Protein AF-A0A9X3PVG2-F1 (afdb_monomer_lite)

Sequence (60 aa):
MKYVDEQETPRHAEYCAHLTTVDEVERRSGLNFFHALSQTAQDQLEGRPGALAVRLGCSP

Secondary structure (DSSP, 8-state):
-EE---TT--TT--GGGGEE-HHHHHHHH---TTTTS-HHHHHHHTTS--THHHHTT---

Structure (mmCIF, N/CA/C/O backbone):
data_AF-A0A9X3PVG2-F1
#
_entry.id   AF-A0A9X3PVG2-F1
#
loop_
_atom_site.group_PDB
_atom_site.id
_atom_site.type_symbol
_atom_site.label_atom_id
_atom_site.label_alt_id
_atom_site.label_comp_id
_atom_site.label_asym_id
_atom_site.label_entity_id
_atom_site.label_seq_id
_atom_site.pdbx_PDB_ins_code
_atom_site.Cartn_x
_atom_site.Cartn_y
_atom_site.Cartn_z
_atom_site.occupancy
_atom_site.B_iso_or_equiv
_atom_site.auth_seq_id
_atom_site.auth_comp_id
_atom_site.auth_asym_id
_atom_site.auth_atom_id
_atom_site.pdbx_PDB_model_num
ATOM 1 N N . MET A 1 1 ? 2.868 -3.130 2.694 1.00 50.31 1 MET A N 1
ATOM 2 C CA . MET A 1 1 ? 3.209 -3.196 1.259 1.00 50.31 1 MET A CA 1
ATOM 3 C C . MET A 1 1 ? 2.220 -4.140 0.616 1.00 50.31 1 MET A C 1
ATOM 5 O O . MET A 1 1 ? 2.087 -5.265 1.092 1.00 50.31 1 MET A O 1
ATOM 9 N N . LYS A 1 2 ? 1.487 -3.655 -0.381 1.00 57.69 2 LYS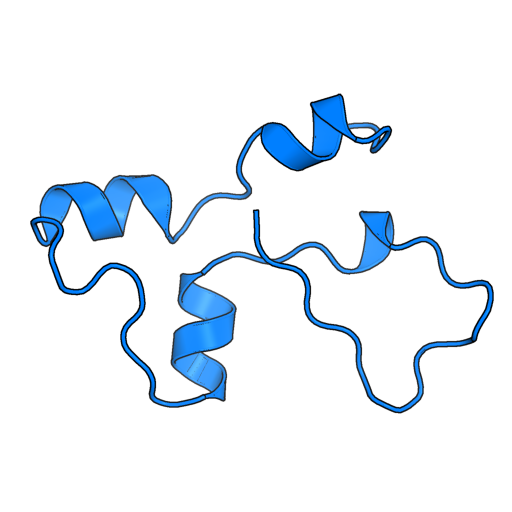 A N 1
ATOM 10 C CA . LYS A 1 2 ? 0.583 -4.456 -1.201 1.00 57.69 2 LYS A CA 1
ATOM 11 C C . LYS A 1 2 ? 0.961 -4.230 -2.660 1.00 57.69 2 LYS A C 1
ATOM 13 O O . LYS A 1 2 ? 1.453 -3.161 -3.016 1.00 57.69 2 LYS A O 1
ATOM 18 N N . TYR A 1 3 ? 0.793 -5.276 -3.448 1.00 56.75 3 TYR A N 1
ATOM 19 C CA . TYR A 1 3 ? 1.168 -5.338 -4.848 1.00 56.75 3 TYR A CA 1
ATOM 20 C C . TYR A 1 3 ? -0.064 -5.755 -5.633 1.00 56.75 3 TYR A C 1
ATOM 22 O O . TYR A 1 3 ? -0.733 -6.713 -5.235 1.00 56.75 3 TYR A O 1
ATOM 30 N N . VAL A 1 4 ? -0.371 -5.027 -6.701 1.00 60.84 4 VAL A N 1
ATOM 31 C CA . VAL A 1 4 ? -1.441 -5.393 -7.627 1.00 60.84 4 VAL A CA 1
ATOM 32 C C . VAL A 1 4 ? -0.889 -5.268 -9.030 1.00 60.84 4 VAL A C 1
ATOM 34 O O . VAL A 1 4 ? -0.624 -4.161 -9.486 1.00 60.84 4 VAL A O 1
ATOM 37 N N . ASP A 1 5 ? -0.764 -6.407 -9.698 1.00 68.00 5 ASP A N 1
ATOM 38 C CA . ASP A 1 5 ? -0.514 -6.457 -11.129 1.00 68.00 5 ASP A CA 1
ATOM 39 C C . ASP A 1 5 ? -1.818 -6.505 -11.904 1.00 68.00 5 ASP A C 1
ATOM 41 O O . ASP A 1 5 ? -2.797 -7.137 -11.494 1.00 68.00 5 ASP A O 1
ATOM 45 N N . GLU A 1 6 ? -1.808 -5.856 -13.058 1.00 73.94 6 GLU A N 1
ATOM 46 C CA . GLU A 1 6 ? -2.842 -6.059 -14.053 1.00 73.94 6 GLU A CA 1
ATOM 47 C C . GLU A 1 6 ? -2.582 -7.383 -14.772 1.00 73.94 6 GLU A C 1
ATOM 49 O O . GLU A 1 6 ? -1.448 -7.843 -14.892 1.00 73.94 6 GLU A O 1
ATOM 54 N N . GLN A 1 7 ? -3.642 -8.031 -15.252 1.00 76.44 7 GLN A N 1
ATOM 55 C CA . GLN A 1 7 ? -3.515 -9.338 -15.903 1.00 76.44 7 GLN A CA 1
ATOM 56 C C . GLN A 1 7 ? -2.619 -9.289 -17.156 1.00 76.44 7 GLN A C 1
ATOM 58 O O . GLN A 1 7 ? -2.012 -10.291 -17.526 1.00 76.44 7 GLN A O 1
ATOM 63 N N . GLU A 1 8 ? -2.501 -8.103 -17.752 1.00 82.06 8 GLU A N 1
ATOM 64 C CA . GLU A 1 8 ? -1.683 -7.809 -18.925 1.00 82.06 8 GLU A CA 1
ATOM 65 C C . GLU A 1 8 ? -0.251 -7.365 -18.574 1.00 82.06 8 GLU A C 1
ATOM 67 O O . GLU A 1 8 ? 0.519 -7.031 -19.478 1.00 82.06 8 GLU A O 1
ATOM 72 N N . THR A 1 9 ? 0.131 -7.341 -17.286 1.00 80.62 9 THR A N 1
ATOM 73 C CA . THR A 1 9 ? 1.489 -6.963 -16.880 1.00 80.62 9 THR A CA 1
ATOM 74 C C . THR A 1 9 ? 2.506 -7.878 -17.587 1.00 80.62 9 THR A C 1
ATOM 76 O O . THR A 1 9 ? 2.440 -9.107 -17.456 1.00 80.62 9 THR A O 1
ATOM 79 N N . PRO A 1 10 ? 3.478 -7.319 -18.339 1.00 83.31 10 PRO A N 1
ATOM 80 C CA . PRO A 1 10 ? 4.502 -8.114 -19.000 1.00 83.31 10 PRO A CA 1
ATOM 81 C C . PRO A 1 10 ? 5.285 -8.968 -18.003 1.00 83.31 10 PRO A C 1
ATOM 83 O O . PRO A 1 10 ? 5.651 -8.514 -16.926 1.00 83.31 10 PRO A O 1
ATOM 86 N N . ARG A 1 11 ? 5.661 -10.190 -18.397 1.00 80.19 11 ARG A N 1
ATOM 87 C CA . ARG A 1 11 ? 6.410 -11.124 -17.530 1.00 80.19 11 ARG A CA 1
ATOM 88 C C . ARG A 1 11 ? 7.721 -10.557 -16.956 1.00 80.19 11 ARG A C 1
ATOM 90 O O . ARG A 1 11 ? 8.211 -11.062 -15.953 1.00 80.19 11 ARG A O 1
ATOM 97 N N . HIS A 1 12 ? 8.317 -9.579 -17.632 1.00 83.38 12 HIS A N 1
ATOM 98 C CA . HIS A 1 12 ? 9.574 -8.934 -17.249 1.00 83.38 12 HIS A CA 1
ATOM 99 C C . HIS A 1 12 ? 9.362 -7.555 -16.606 1.00 83.38 12 HIS A C 1
ATOM 101 O O . HIS A 1 12 ? 10.316 -6.791 -16.493 1.00 83.38 12 HIS A O 1
ATOM 107 N N . ALA A 1 13 ? 8.125 -7.205 -16.250 1.00 81.50 13 ALA A N 1
ATOM 108 C CA . ALA A 1 13 ? 7.845 -5.953 -15.575 1.00 81.50 13 ALA A CA 1
ATOM 109 C C . ALA A 1 13 ? 8.470 -5.944 -14.176 1.00 81.50 13 ALA A C 1
ATOM 111 O O . ALA A 1 13 ? 8.460 -6.940 -13.450 1.00 81.50 13 ALA A O 1
ATOM 112 N N . GLU A 1 14 ? 9.012 -4.790 -13.809 1.00 83.56 14 GLU A N 1
ATOM 113 C CA . GLU A 1 14 ? 9.585 -4.561 -12.492 1.00 83.56 14 GLU A CA 1
ATOM 114 C C . GLU A 1 14 ? 8.464 -4.392 -11.470 1.00 83.56 14 GLU A C 1
ATOM 116 O O . GLU A 1 14 ? 7.692 -3.434 -11.529 1.00 83.56 14 GLU A O 1
ATOM 121 N N . TYR A 1 15 ? 8.401 -5.282 -10.481 1.00 81.50 15 TYR A N 1
ATOM 122 C CA . TYR A 1 15 ? 7.345 -5.247 -9.465 1.00 81.50 15 TYR A CA 1
ATOM 123 C C . TYR A 1 15 ? 7.334 -3.923 -8.664 1.00 81.50 15 TYR A C 1
ATOM 125 O O . TYR A 1 15 ? 6.309 -3.494 -8.132 1.00 81.50 15 TYR A O 1
ATOM 133 N N . CYS A 1 16 ? 8.469 -3.226 -8.587 1.00 84.31 16 CYS A N 1
ATOM 134 C CA . CYS A 1 16 ? 8.554 -1.922 -7.935 1.00 84.31 16 CYS A CA 1
ATOM 135 C C . CYS A 1 16 ? 7.691 -0.848 -8.614 1.00 84.31 16 CYS A C 1
ATOM 137 O O . CYS A 1 16 ? 7.284 0.102 -7.950 1.00 84.31 16 CYS A O 1
ATOM 139 N N . ALA A 1 17 ? 7.366 -1.011 -9.901 1.00 81.81 17 ALA A N 1
ATOM 140 C CA . ALA A 1 17 ? 6.508 -0.090 -10.640 1.00 81.81 17 ALA A CA 1
ATOM 141 C C . ALA A 1 17 ? 5.008 -0.261 -10.329 1.00 81.81 17 ALA A C 1
ATOM 143 O O . ALA A 1 17 ? 4.219 0.619 -10.664 1.00 81.81 17 ALA A O 1
ATOM 144 N N . HIS A 1 18 ? 4.612 -1.353 -9.666 1.00 82.56 18 HIS A N 1
ATOM 145 C CA . HIS A 1 18 ? 3.204 -1.698 -9.409 1.00 82.56 18 HIS A CA 1
ATOM 146 C C . HIS A 1 18 ? 2.871 -1.766 -7.906 1.00 82.56 18 HIS A C 1
ATOM 148 O O . HIS A 1 18 ? 1.950 -2.459 -7.459 1.00 82.56 18 HIS A O 1
ATOM 154 N N . LEU A 1 19 ? 3.638 -1.043 -7.086 1.00 83.62 19 LEU A N 1
ATOM 155 C CA . LEU A 1 19 ? 3.354 -0.895 -5.661 1.00 83.62 19 LEU A CA 1
ATOM 156 C C . LEU A 1 19 ? 2.123 -0.018 -5.442 1.00 83.62 19 LEU A C 1
ATOM 158 O O . LEU A 1 19 ? 1.964 1.022 -6.075 1.00 83.62 19 LEU A O 1
ATOM 162 N N . THR A 1 20 ? 1.278 -0.413 -4.492 1.00 86.50 20 THR A N 1
ATOM 163 C CA . THR A 1 20 ? 0.057 0.326 -4.161 1.00 86.50 20 THR A CA 1
ATOM 164 C C . THR A 1 20 ? -0.216 0.354 -2.652 1.00 86.50 20 THR A C 1
ATOM 166 O O . THR A 1 20 ? 0.496 -0.265 -1.847 1.00 86.50 20 THR A O 1
ATOM 169 N N . THR A 1 21 ? -1.226 1.125 -2.257 1.00 89.31 21 THR A N 1
ATOM 170 C CA . THR A 1 21 ? -1.723 1.246 -0.881 1.00 89.31 21 THR A CA 1
ATOM 171 C C . THR A 1 21 ? -2.758 0.164 -0.586 1.00 89.31 21 THR A C 1
ATOM 173 O O . THR A 1 21 ? -3.271 -0.481 -1.496 1.00 89.31 21 THR A O 1
ATOM 176 N N . VAL A 1 22 ? -3.050 -0.087 0.691 1.00 88.62 22 VAL A N 1
ATOM 177 C CA . VAL A 1 22 ? -4.120 -1.031 1.055 1.00 88.62 22 VAL A CA 1
ATOM 178 C C . VAL A 1 22 ? -5.475 -0.424 0.688 1.00 88.62 22 VAL A C 1
ATOM 180 O O . VAL A 1 22 ? -6.260 -1.119 0.048 1.00 88.62 22 VAL A O 1
ATOM 183 N N . ASP A 1 23 ? -5.669 0.879 0.934 1.00 88.75 23 ASP A N 1
ATOM 184 C CA . ASP A 1 23 ? -6.873 1.637 0.554 1.00 88.75 23 ASP A CA 1
ATOM 185 C C . ASP A 1 23 ? -7.269 1.418 -0.910 1.00 88.75 23 ASP A C 1
ATOM 187 O O . ASP A 1 23 ? -8.432 1.188 -1.235 1.00 88.75 23 ASP A O 1
ATOM 191 N N . GLU A 1 24 ? -6.295 1.471 -1.824 1.00 88.19 24 GLU A N 1
ATOM 192 C CA . GLU A 1 24 ? -6.562 1.320 -3.254 1.00 88.19 24 GLU A CA 1
ATOM 193 C C . GLU A 1 24 ? -7.017 -0.104 -3.604 1.00 88.19 24 GLU A C 1
ATOM 195 O O . GLU A 1 24 ? -7.874 -0.297 -4.470 1.00 88.19 24 GLU A O 1
ATOM 200 N N . VAL A 1 25 ? -6.495 -1.116 -2.905 1.00 89.75 25 VAL A N 1
ATOM 201 C CA . VAL A 1 25 ? -6.937 -2.506 -3.074 1.00 89.75 25 VAL A CA 1
ATOM 202 C C . VAL A 1 25 ? -8.342 -2.698 -2.510 1.00 89.75 25 VAL A C 1
ATOM 204 O O . VAL A 1 25 ? -9.171 -3.346 -3.150 1.00 89.75 25 VAL A O 1
ATOM 207 N N . GLU A 1 26 ? -8.642 -2.131 -1.346 1.00 92.06 26 GLU A N 1
ATOM 208 C CA . GLU A 1 26 ? -9.974 -2.188 -0.732 1.00 92.06 26 GLU A CA 1
ATOM 209 C C . GLU A 1 26 ? -11.029 -1.524 -1.602 1.00 92.06 26 GLU A C 1
ATOM 211 O O . GLU A 1 26 ? -12.049 -2.137 -1.917 1.00 92.06 26 GLU A O 1
ATOM 216 N N . ARG A 1 27 ? -10.734 -0.323 -2.105 1.00 92.06 27 ARG A N 1
ATOM 217 C CA . ARG A 1 27 ? -11.613 0.424 -3.008 1.00 92.06 27 ARG A CA 1
ATOM 218 C C . ARG A 1 27 ? -11.964 -0.366 -4.270 1.00 92.06 27 ARG A C 1
ATOM 220 O O . ARG A 1 27 ? -13.082 -0.259 -4.768 1.00 92.06 27 ARG A O 1
ATOM 227 N N . ARG A 1 28 ? -11.019 -1.151 -4.800 1.00 90.38 28 ARG A N 1
ATOM 228 C CA . ARG A 1 28 ? -11.214 -1.968 -6.011 1.00 90.38 28 ARG A CA 1
ATOM 229 C C . ARG A 1 28 ? -11.881 -3.315 -5.740 1.00 90.38 28 ARG A C 1
ATOM 231 O O . ARG A 1 28 ? -12.547 -3.837 -6.628 1.00 90.38 28 ARG A O 1
ATOM 238 N N . SER A 1 29 ? -11.673 -3.892 -4.559 1.00 91.31 29 SER A N 1
ATOM 239 C CA . SER A 1 29 ? -12.124 -5.252 -4.226 1.00 91.31 29 SER A CA 1
ATOM 240 C C . SER A 1 29 ? -13.403 -5.302 -3.387 1.00 91.31 29 SER A C 1
ATOM 242 O O . SER A 1 29 ? -14.057 -6.341 -3.356 1.00 91.31 29 SER A O 1
ATOM 244 N N . GLY A 1 30 ? -13.763 -4.210 -2.705 1.00 92.19 30 GLY A N 1
ATOM 245 C CA . GLY A 1 30 ? -14.849 -4.180 -1.722 1.00 92.19 30 GLY A CA 1
ATOM 246 C C . GLY A 1 30 ? -14.529 -4.928 -0.423 1.00 92.19 30 GLY A C 1
ATOM 247 O O . GLY A 1 30 ? -15.440 -5.229 0.347 1.00 92.19 30 GLY A O 1
ATOM 248 N N . LEU A 1 31 ? -13.258 -5.269 -0.193 1.00 93.44 31 LEU A N 1
ATOM 249 C CA . LEU A 1 31 ? -12.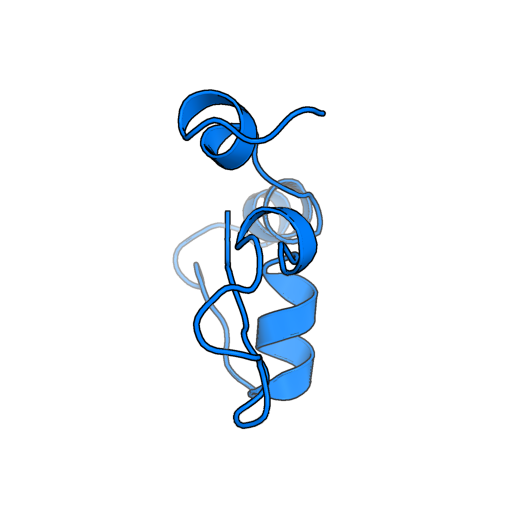785 -5.938 1.019 1.00 93.44 31 LEU A CA 1
ATOM 250 C C . LEU A 1 31 ? -12.351 -4.924 2.084 1.00 93.44 31 LEU A C 1
ATOM 252 O O . LEU A 1 31 ? -12.065 -3.778 1.765 1.00 93.44 31 LEU A O 1
ATOM 256 N N . ASN A 1 32 ? -12.266 -5.393 3.331 1.00 92.00 32 ASN A N 1
ATOM 257 C CA . ASN A 1 32 ? -11.649 -4.687 4.455 1.00 92.00 32 ASN A CA 1
ATOM 258 C C . ASN A 1 32 ? -10.515 -5.567 5.019 1.00 92.00 32 ASN A C 1
ATOM 260 O O . ASN A 1 32 ? -10.739 -6.599 5.672 1.00 92.00 32 ASN A O 1
ATOM 264 N N . PHE A 1 33 ? -9.287 -5.204 4.671 1.00 91.38 33 PHE A N 1
ATOM 265 C CA . PHE A 1 33 ? -8.058 -5.753 5.210 1.00 91.38 33 PHE A CA 1
ATOM 266 C C . PHE A 1 33 ? -7.777 -5.144 6.581 1.00 91.38 33 PHE A C 1
ATOM 268 O O . PHE A 1 33 ? -8.311 -4.126 6.967 1.00 91.38 33 PHE A O 1
ATOM 275 N N . PHE A 1 34 ? -6.990 -5.856 7.387 1.00 91.44 34 PHE A N 1
ATOM 276 C CA . PHE A 1 34 ? -6.660 -5.434 8.750 1.00 91.44 34 PHE A CA 1
ATOM 277 C C . PHE A 1 34 ? -7.861 -5.008 9.625 1.00 91.44 34 PHE A C 1
ATOM 279 O O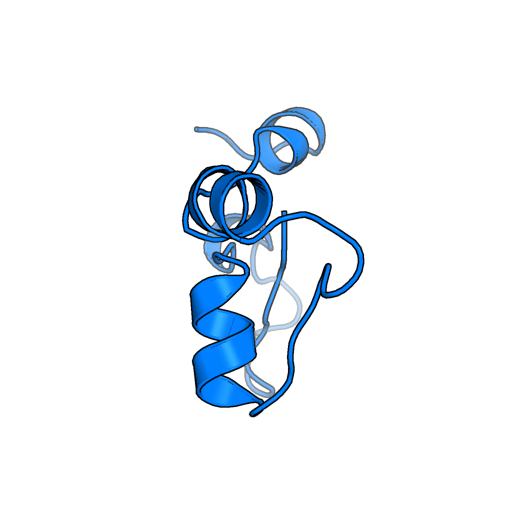 . PHE A 1 34 ? -7.652 -4.346 10.636 1.00 91.44 34 PHE A O 1
ATOM 286 N N . HIS A 1 35 ? -9.076 -5.493 9.335 1.00 91.44 35 HIS A N 1
ATOM 287 C CA . HIS A 1 35 ? -10.317 -5.220 10.080 1.00 91.44 35 HIS A CA 1
ATOM 288 C C . HIS A 1 35 ? -10.241 -5.465 11.600 1.00 91.44 35 HIS A C 1
ATOM 290 O O . HIS A 1 35 ? -11.086 -4.990 12.351 1.00 91.44 35 HIS A O 1
ATOM 296 N N . ALA A 1 36 ? -9.251 -6.233 12.066 1.00 94.69 36 ALA A N 1
ATOM 297 C CA . ALA A 1 36 ? -8.982 -6.462 13.485 1.00 94.69 36 ALA A CA 1
ATOM 298 C C . ALA A 1 36 ? -8.192 -5.321 14.168 1.00 94.69 36 ALA A C 1
ATOM 300 O O . ALA A 1 36 ? -8.086 -5.300 15.393 1.00 94.69 36 ALA A O 1
ATOM 301 N N . LEU A 1 37 ? -7.609 -4.393 13.402 1.00 92.62 37 LEU A N 1
ATOM 302 C CA . LEU A 1 37 ? -6.974 -3.173 13.901 1.00 92.62 37 LEU A CA 1
ATOM 303 C C . LEU A 1 37 ? -8.026 -2.092 14.170 1.00 92.62 37 LEU A C 1
ATOM 305 O O . LEU A 1 37 ? -9.098 -2.089 13.569 1.00 92.62 37 LEU A O 1
ATOM 309 N N . SER A 1 38 ? -7.707 -1.138 15.048 1.00 95.50 38 SER A N 1
ATOM 310 C CA . SER A 1 38 ? -8.556 0.041 15.245 1.00 95.50 38 SER A CA 1
ATOM 311 C C . SER A 1 38 ? -8.608 0.900 13.980 1.00 95.50 38 SER A C 1
ATOM 313 O O . SER A 1 38 ? -7.637 0.942 13.224 1.00 95.50 38 SER A O 1
ATOM 315 N N . GLN A 1 39 ? -9.6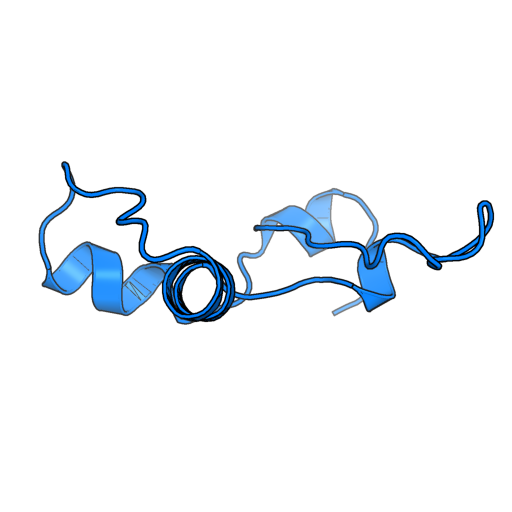97 1.654 13.796 1.00 90.56 39 GLN A N 1
ATOM 316 C CA . GLN A 1 39 ? -9.848 2.556 12.646 1.00 90.56 39 GLN A CA 1
ATOM 317 C C . GLN A 1 39 ? -8.659 3.514 12.514 1.00 90.56 39 GLN A C 1
ATOM 319 O O . GLN A 1 39 ? -8.080 3.657 11.451 1.00 90.56 39 GLN A O 1
ATOM 324 N N . THR A 1 40 ? -8.203 4.088 13.629 1.00 92.50 40 THR A N 1
ATOM 325 C CA . THR A 1 40 ? -7.040 4.983 13.634 1.00 92.50 40 THR A CA 1
ATOM 326 C C . THR A 1 40 ? -5.754 4.294 13.167 1.00 92.50 40 THR A C 1
ATOM 328 O O . THR A 1 40 ? -4.912 4.937 12.547 1.00 92.50 40 THR A O 1
ATOM 331 N N . ALA A 1 41 ? -5.570 3.006 13.470 1.00 91.12 41 ALA A N 1
ATOM 332 C CA . ALA A 1 41 ? -4.414 2.251 12.995 1.00 91.12 41 ALA A CA 1
ATOM 333 C C . ALA A 1 41 ? -4.542 1.891 11.505 1.00 91.12 41 ALA A C 1
ATOM 335 O O . ALA A 1 41 ? -3.536 1.944 10.799 1.00 91.12 41 ALA A O 1
ATOM 336 N N . GLN A 1 42 ? -5.754 1.588 11.029 1.00 91.06 42 GLN A N 1
ATOM 337 C CA . GLN A 1 42 ? -6.047 1.408 9.602 1.00 91.06 42 GLN A CA 1
ATOM 338 C C . GLN A 1 42 ? -5.726 2.695 8.828 1.00 91.06 42 GLN A C 1
ATOM 340 O O . GLN A 1 42 ? -4.818 2.690 7.999 1.00 91.06 42 GLN A O 1
ATOM 345 N N . ASP A 1 43 ? -6.296 3.836 9.232 1.00 88.31 43 ASP A N 1
ATOM 346 C CA . ASP A 1 43 ? -6.082 5.147 8.595 1.00 88.31 43 ASP A CA 1
ATOM 347 C C . ASP A 1 43 ? -4.592 5.548 8.518 1.00 88.31 43 ASP A C 1
ATOM 349 O O . ASP A 1 43 ? -4.149 6.252 7.606 1.00 88.31 43 ASP A O 1
ATOM 353 N N . GLN A 1 44 ? -3.779 5.125 9.493 1.00 89.12 44 GLN A N 1
ATOM 354 C CA . GLN A 1 44 ? -2.344 5.419 9.520 1.00 89.12 44 GLN A CA 1
ATOM 355 C C . GLN A 1 44 ? -1.511 4.519 8.601 1.00 89.12 44 GLN A C 1
ATOM 357 O O . GLN A 1 44 ? -0.459 4.957 8.123 1.00 89.12 44 GLN A O 1
ATOM 362 N N . LEU A 1 45 ? -1.929 3.268 8.405 1.00 89.56 45 LEU A N 1
ATOM 363 C CA . LEU A 1 45 ? -1.137 2.234 7.737 1.00 89.56 45 LEU A CA 1
ATOM 364 C C . LEU A 1 45 ? -1.576 1.986 6.298 1.00 89.56 45 LEU A C 1
ATOM 366 O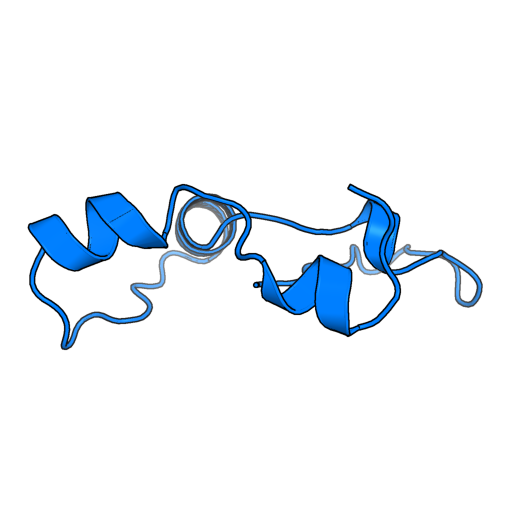 O . LEU A 1 45 ? -0.732 1.697 5.449 1.00 89.56 45 LEU A O 1
ATOM 370 N N . GLU A 1 46 ? -2.873 2.061 6.031 1.00 90.44 46 GLU A N 1
ATOM 371 C CA . GLU A 1 46 ? -3.458 1.581 4.786 1.00 90.44 46 GLU A CA 1
ATOM 372 C C . GLU A 1 46 ? -3.282 2.573 3.642 1.00 90.44 46 GLU A C 1
ATOM 374 O O . GLU A 1 46 ? -2.906 2.150 2.547 1.00 90.44 46 GLU A O 1
ATOM 379 N N . GLY A 1 47 ? -3.361 3.877 3.926 1.00 83.38 47 GLY A N 1
ATOM 380 C CA . GLY A 1 47 ? -3.168 4.957 2.953 1.00 83.38 47 GLY A CA 1
ATOM 381 C C . GLY A 1 47 ? -1.715 5.272 2.586 1.00 83.38 47 GLY A C 1
ATOM 382 O O . GLY A 1 47 ? -1.455 6.245 1.877 1.00 83.38 47 GLY A O 1
ATOM 383 N N . ARG A 1 48 ? -0.734 4.496 3.068 1.00 81.31 48 ARG A N 1
ATOM 384 C CA . ARG A 1 48 ? 0.697 4.773 2.848 1.00 81.31 48 ARG A CA 1
ATOM 385 C C . ARG A 1 48 ? 1.428 3.566 2.260 1.00 81.31 48 ARG A C 1
ATOM 387 O O . ARG A 1 48 ? 1.312 2.458 2.789 1.00 81.31 48 ARG A O 1
ATOM 394 N N . PRO A 1 49 ? 2.273 3.754 1.230 1.00 74.56 49 PRO A N 1
ATOM 395 C CA . PRO A 1 49 ? 3.210 2.721 0.810 1.00 74.56 49 PRO A CA 1
ATOM 396 C C . PRO A 1 49 ? 4.155 2.363 1.967 1.00 74.56 49 PRO A C 1
ATOM 398 O O . PRO A 1 49 ? 4.891 3.198 2.487 1.00 74.56 49 PRO A O 1
ATOM 401 N N . GLY A 1 50 ? 4.113 1.108 2.415 1.00 77.75 50 GLY A N 1
ATOM 402 C CA . GLY A 1 50 ? 4.962 0.648 3.517 1.00 77.75 50 GLY A CA 1
ATOM 403 C C . GLY A 1 50 ? 6.430 0.474 3.107 1.00 77.75 50 GLY A C 1
ATOM 404 O O . GLY A 1 50 ? 6.722 0.042 1.995 1.00 77.75 50 GLY A O 1
ATOM 405 N N . ALA A 1 51 ? 7.357 0.671 4.049 1.00 81.88 51 ALA A N 1
ATOM 406 C CA . ALA A 1 51 ? 8.809 0.596 3.819 1.00 81.88 51 ALA A CA 1
ATOM 407 C C . ALA A 1 51 ? 9.361 -0.805 3.465 1.00 81.88 51 ALA A C 1
ATOM 409 O O . ALA A 1 51 ? 10.554 -0.955 3.204 1.00 81.88 51 ALA A O 1
ATOM 410 N N . LEU A 1 52 ? 8.524 -1.849 3.463 1.00 83.12 52 LEU A N 1
ATOM 411 C CA . LEU A 1 52 ? 8.952 -3.206 3.110 1.00 83.12 52 LEU A CA 1
ATOM 412 C C . LEU A 1 52 ? 9.440 -3.293 1.655 1.00 83.12 52 LEU A C 1
ATOM 414 O O . LEU A 1 52 ? 10.373 -4.040 1.391 1.00 83.12 52 LEU A O 1
ATOM 418 N N . ALA A 1 53 ? 8.878 -2.492 0.745 1.00 80.62 53 ALA A N 1
ATOM 419 C CA . ALA A 1 53 ? 9.296 -2.471 -0.657 1.00 80.62 53 ALA A CA 1
ATOM 420 C C . ALA A 1 53 ? 10.774 -2.097 -0.816 1.00 80.62 53 ALA A C 1
ATOM 422 O O . ALA A 1 53 ? 11.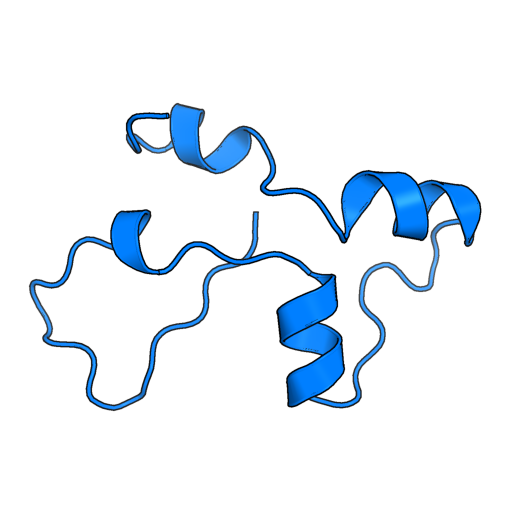502 -2.749 -1.560 1.00 80.62 53 ALA A O 1
ATOM 423 N N . VAL A 1 54 ? 11.229 -1.115 -0.032 1.00 83.44 54 VAL A N 1
ATOM 424 C CA . VAL A 1 54 ? 12.630 -0.681 -0.005 1.00 83.44 54 VAL A CA 1
ATOM 425 C C . VAL A 1 54 ? 13.547 -1.807 0.466 1.00 83.44 54 VAL A C 1
ATOM 427 O O . VAL A 1 54 ? 14.617 -2.027 -0.091 1.00 83.44 54 VAL A O 1
ATOM 430 N N . ARG A 1 55 ? 13.104 -2.592 1.455 1.00 84.12 55 ARG A N 1
ATOM 431 C CA . ARG A 1 55 ? 13.858 -3.760 1.943 1.00 84.12 55 ARG A CA 1
ATOM 432 C C . ARG A 1 55 ? 13.903 -4.913 0.942 1.00 84.12 55 ARG A C 1
ATOM 434 O O . ARG A 1 55 ? 14.783 -5.757 1.054 1.00 84.12 55 ARG A O 1
ATOM 441 N N . LEU A 1 56 ? 12.958 -4.961 0.006 1.00 84.12 56 LEU A N 1
ATOM 442 C CA . LEU A 1 56 ? 12.887 -5.988 -1.031 1.00 84.12 56 LEU A CA 1
ATOM 443 C C . LEU A 1 56 ? 13.658 -5.612 -2.305 1.00 84.12 56 LEU A C 1
ATOM 445 O O . LEU A 1 56 ? 13.751 -6.443 -3.199 1.00 84.12 56 LEU A O 1
ATOM 449 N N . GLY A 1 57 ? 14.257 -4.417 -2.364 1.00 84.06 57 GLY A N 1
ATOM 450 C CA . GLY A 1 57 ? 15.091 -3.984 -3.489 1.00 84.06 57 GLY A CA 1
ATOM 451 C C . GLY A 1 57 ? 14.490 -2.867 -4.339 1.00 84.06 57 GLY A C 1
ATOM 452 O O . GLY A 1 57 ? 15.117 -2.464 -5.313 1.00 84.06 57 GLY A O 1
ATOM 453 N N . CYS A 1 58 ? 13.328 -2.322 -3.968 1.00 83.81 58 CYS A N 1
ATOM 454 C CA . CYS A 1 58 ? 12.798 -1.140 -4.642 1.00 83.81 58 CYS A CA 1
ATOM 455 C C . CYS A 1 58 ? 13.530 0.124 -4.198 1.00 83.81 58 CYS A C 1
ATOM 457 O O . CYS A 1 58 ? 13.707 0.365 -3.003 1.00 83.81 58 CYS A O 1
ATOM 459 N N . SER A 1 59 ? 13.922 0.960 -5.154 1.00 77.69 59 SER A N 1
ATOM 460 C CA . SER A 1 59 ? 14.376 2.312 -4.840 1.00 77.69 59 SER A CA 1
ATOM 461 C C . SER A 1 59 ? 13.189 3.179 -4.386 1.00 77.69 59 SER A C 1
ATOM 463 O O . SER A 1 59 ? 12.091 2.999 -4.919 1.00 77.69 59 SER A O 1
ATOM 465 N N . PRO A 1 60 ? 13.383 4.048 -3.376 1.00 60.66 60 PRO A N 1
ATOM 466 C CA . PRO A 1 60 ? 12.363 4.990 -2.919 1.00 60.66 60 PRO A CA 1
ATOM 467 C C . PRO A 1 60 ? 12.028 6.062 -3.961 1.00 60.66 60 PRO A C 1
ATOM 469 O O . PRO A 1 60 ? 12.908 6.376 -4.796 1.00 60.66 60 PRO A O 1
#

Radius of gyration: 12.78 Å; chains: 1; bounding box: 30×16×34 Å

pLDDT: mean 83.45, std 9.73, range [50.31, 95.5]

Foldseek 3Di:
DDFDDDPPQDPPDDSLVGFDFQVVVCVVPVDDPPPVDDPVVCVVRRHDRDCVVVVVPHDD